Protein AF-A0A7X1LAN7-F1 (afdb_monomer_lite)

Foldseek 3Di:
DDDDADLPDAGDPVNLVVLVPDQADEAEAEPDPVRLVSCVVHPCVSCVVVLQVQLLRAEYAYEQAAPPDDLVVVLVSCVVRPDHSYYYDSAHHHNAPLVVPQPVVPHDLVVVLVVCVVPPVSNVRSVVNVVSVVVVVVRVVVSVD

Secondary structure (DSSP, 8-state):
-------SSS--HHHHHHHHH-S-EEEEE-SSHHHHHHIIIIIHHHHHHHHHH-TTTEEEEE-SB-TT--HHHHHHHHHHHSPTT-EE-SS--B--THHHHSGGGT--HHHHHHHTTTSHHHHHHHHHHHHHHHHHHHHHHTT--

Structure (mmCIF, N/CA/C/O backbone):
data_AF-A0A7X1LAN7-F1
#
_entry.id   AF-A0A7X1LAN7-F1
#
loop_
_atom_site.group_PDB
_atom_site.id
_atom_site.type_symbol
_atom_site.label_atom_id
_atom_site.label_alt_id
_atom_site.label_comp_id
_atom_site.label_asym_id
_atom_site.label_entity_id
_atom_site.label_seq_id
_atom_site.pdbx_PDB_ins_code
_atom_site.Cartn_x
_atom_site.Cartn_y
_atom_site.Cartn_z
_atom_site.occupancy
_atom_site.B_iso_or_equiv
_atom_site.auth_seq_id
_atom_site.auth_comp_id
_atom_site.auth_asym_id
_atom_site.auth_atom_id
_atom_site.pdbx_PDB_model_num
ATOM 1 N N . MET A 1 1 ? -13.961 -8.902 -2.127 1.00 88.00 1 MET A N 1
ATOM 2 C CA . MET A 1 1 ? -14.391 -7.779 -2.996 1.00 88.00 1 MET A CA 1
ATOM 3 C C . MET A 1 1 ? -13.411 -6.633 -2.795 1.00 88.00 1 MET A C 1
ATOM 5 O O . MET A 1 1 ? -12.932 -6.489 -1.680 1.00 88.00 1 MET A O 1
ATOM 9 N N . LEU A 1 2 ? -13.083 -5.863 -3.834 1.00 91.50 2 LEU A N 1
ATOM 10 C CA . LEU A 1 2 ? -12.253 -4.659 -3.705 1.00 91.50 2 LEU A CA 1
ATOM 11 C C . LEU A 1 2 ? -13.136 -3.436 -3.944 1.00 91.50 2 LEU A C 1
ATOM 13 O O . LEU A 1 2 ? -13.864 -3.402 -4.934 1.00 91.50 2 LEU A O 1
ATOM 17 N N . ILE A 1 3 ? -13.082 -2.465 -3.035 1.00 93.12 3 ILE A N 1
ATOM 18 C CA . ILE A 1 3 ? -13.795 -1.193 -3.154 1.00 93.12 3 ILE A CA 1
ATOM 19 C C . ILE A 1 3 ? -12.744 -0.089 -3.117 1.00 93.12 3 ILE A C 1
ATOM 21 O O . ILE A 1 3 ? -12.047 0.057 -2.115 1.00 93.12 3 ILE A O 1
ATOM 25 N N . ASP A 1 4 ? -12.639 0.682 -4.196 1.00 91.19 4 ASP A N 1
ATOM 26 C CA . ASP A 1 4 ? -11.848 1.908 -4.192 1.00 91.19 4 ASP A CA 1
ATOM 27 C C . ASP A 1 4 ? -12.705 3.069 -3.677 1.00 91.19 4 ASP A C 1
ATOM 29 O O . ASP A 1 4 ? -13.853 3.246 -4.090 1.00 91.19 4 ASP A O 1
ATOM 33 N N . CYS A 1 5 ? -12.162 3.830 -2.732 1.00 89.38 5 CYS A N 1
ATOM 34 C CA . CYS A 1 5 ? -12.860 4.921 -2.068 1.00 89.38 5 CYS A CA 1
ATOM 35 C C . CYS A 1 5 ? -12.063 6.217 -2.231 1.00 89.38 5 CYS A C 1
ATOM 37 O O . CYS A 1 5 ? -10.856 6.228 -1.978 1.00 89.38 5 CYS A O 1
ATOM 39 N N . PRO A 1 6 ? -12.718 7.346 -2.553 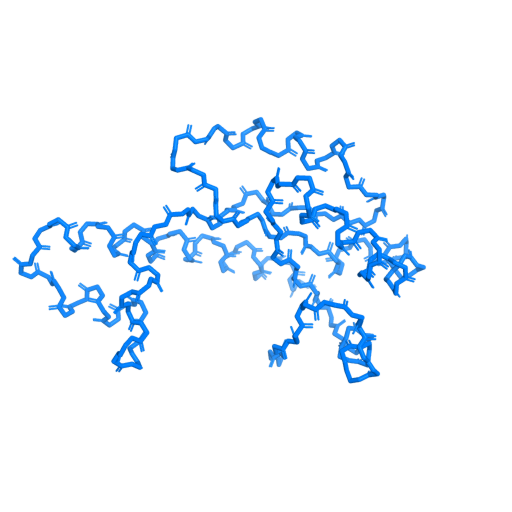1.00 83.19 6 PRO A N 1
ATOM 40 C CA . PRO A 1 6 ? -12.026 8.621 -2.664 1.00 83.19 6 PRO A CA 1
ATOM 41 C C . PRO A 1 6 ? -11.399 9.012 -1.318 1.00 83.19 6 PRO A C 1
ATOM 43 O O . PRO A 1 6 ? -12.068 9.020 -0.281 1.00 83.19 6 PRO A O 1
ATOM 46 N N . GLY A 1 7 ? -10.106 9.343 -1.347 1.00 66.44 7 GLY A N 1
ATOM 47 C CA . GLY A 1 7 ? -9.319 9.699 -0.161 1.00 66.44 7 GLY A CA 1
ATOM 48 C C . GLY A 1 7 ? -9.165 11.204 0.088 1.00 66.44 7 GLY A C 1
ATOM 49 O O . GLY A 1 7 ? -8.627 11.604 1.123 1.00 66.44 7 GLY A O 1
ATOM 50 N N . GLU A 1 8 ? -9.601 12.058 -0.840 1.00 57.12 8 GLU A N 1
ATOM 51 C CA . GLU A 1 8 ? -9.396 13.505 -0.740 1.00 57.12 8 GLU A CA 1
ATOM 52 C C . GLU A 1 8 ? -10.586 14.211 -0.075 1.00 57.12 8 GLU A C 1
ATOM 54 O O . GLU A 1 8 ? -11.662 14.352 -0.648 1.00 57.12 8 GLU A O 1
ATOM 59 N N . GLY A 1 9 ? -10.375 14.698 1.153 1.00 68.12 9 GLY A N 1
ATOM 60 C CA . GLY A 1 9 ? -11.322 15.559 1.865 1.00 68.12 9 GLY A CA 1
ATOM 61 C C . GLY A 1 9 ? -12.122 14.844 2.954 1.00 68.12 9 GLY A C 1
ATOM 62 O O . GLY A 1 9 ? -11.591 14.029 3.705 1.00 68.12 9 GLY A O 1
ATOM 63 N N . LYS A 1 10 ? -13.398 15.217 3.106 1.00 73.75 10 LYS A N 1
ATOM 64 C CA . LYS A 1 10 ? -14.293 14.643 4.120 1.00 73.75 10 LYS A CA 1
ATOM 65 C C . LYS A 1 10 ? -14.788 13.278 3.640 1.00 73.75 10 LYS A C 1
ATOM 67 O O . LYS A 1 10 ? -15.368 13.191 2.563 1.00 73.75 10 LYS A O 1
ATOM 72 N N . ILE A 1 11 ? -14.616 12.241 4.460 1.00 81.06 11 ILE A N 1
ATOM 73 C CA . ILE A 1 11 ? -15.149 10.905 4.169 1.00 81.06 11 ILE A CA 1
ATOM 74 C C . ILE A 1 11 ? -16.677 10.980 4.119 1.00 81.06 11 ILE A C 1
ATOM 76 O O . ILE A 1 11 ? -17.330 11.231 5.137 1.00 81.06 11 ILE A O 1
ATOM 80 N N . GLY A 1 12 ? -17.229 10.793 2.921 1.00 84.75 12 GLY A N 1
ATOM 81 C CA . GLY A 1 12 ? -18.668 10.732 2.688 1.00 84.75 12 GLY A CA 1
ATOM 82 C C . GLY A 1 12 ? -19.286 9.427 3.191 1.00 84.75 12 GLY A C 1
ATOM 83 O O . GLY A 1 12 ? -18.581 8.466 3.493 1.00 84.75 12 GLY A O 1
ATOM 84 N N . PHE A 1 13 ? -20.618 9.383 3.245 1.00 87.00 13 PHE A N 1
ATOM 85 C CA . PHE A 1 13 ? -21.376 8.228 3.738 1.00 87.00 13 PHE A CA 1
ATOM 86 C C . PHE A 1 13 ? -20.984 6.909 3.050 1.00 87.00 13 PHE A C 1
ATOM 88 O O . PHE A 1 13 ? -20.751 5.917 3.731 1.00 87.00 13 PHE A O 1
ATOM 95 N N . ALA A 1 14 ? -20.837 6.912 1.720 1.00 89.00 14 ALA A N 1
ATOM 96 C CA . ALA A 1 14 ? -20.473 5.715 0.962 1.00 89.00 14 ALA A CA 1
ATOM 97 C C . ALA A 1 14 ? -19.114 5.133 1.393 1.00 89.00 14 ALA A C 1
ATOM 99 O O . ALA A 1 14 ? -19.010 3.934 1.631 1.00 89.00 14 ALA A O 1
ATOM 100 N N . SER A 1 15 ? -18.095 5.980 1.573 1.00 90.44 15 SER A N 1
ATOM 101 C CA . SER A 1 15 ? -16.773 5.545 2.037 1.00 90.44 15 SER A CA 1
ATOM 102 C C . SER A 1 15 ? -16.810 5.039 3.483 1.00 90.44 15 SER A C 1
ATOM 104 O O . SER A 1 15 ? -16.137 4.065 3.801 1.00 90.44 15 SER A O 1
ATOM 106 N N . GLN A 1 16 ? -17.614 5.654 4.363 1.00 89.50 16 GLN A N 1
ATOM 107 C CA . GLN A 1 16 ? -17.798 5.156 5.736 1.00 89.50 16 GLN A CA 1
ATOM 108 C C . GLN A 1 16 ? -18.460 3.777 5.740 1.00 89.50 16 GLN A C 1
ATOM 110 O O . GLN A 1 16 ? -18.004 2.877 6.439 1.00 89.50 16 GLN A O 1
ATOM 115 N N . LEU A 1 17 ? -19.503 3.596 4.926 1.00 90.62 17 LEU A N 1
ATOM 116 C CA . LEU A 1 17 ? -20.180 2.313 4.786 1.00 90.62 17 LEU A CA 1
ATOM 117 C C . LEU A 1 17 ? -19.224 1.240 4.247 1.00 90.62 17 LEU A C 1
ATOM 119 O O . LEU A 1 17 ? -19.157 0.154 4.816 1.00 90.62 17 LEU A O 1
ATOM 123 N N . ALA A 1 18 ? -18.443 1.557 3.211 1.00 92.81 18 ALA A N 1
ATOM 124 C CA . ALA A 1 18 ? -17.438 0.649 2.663 1.00 92.81 18 ALA A CA 1
ATOM 125 C C . ALA A 1 18 ? -16.406 0.237 3.723 1.00 92.81 18 ALA A C 1
ATOM 127 O O . ALA A 1 18 ? -16.145 -0.951 3.889 1.00 92.81 18 ALA A O 1
ATOM 128 N N . ILE A 1 19 ? -15.876 1.193 4.490 1.00 91.50 19 ILE A N 1
ATOM 129 C CA . ILE A 1 19 ? -14.939 0.932 5.592 1.00 91.50 19 ILE A CA 1
ATOM 130 C C . ILE A 1 19 ? -15.558 0.011 6.654 1.00 91.50 19 ILE A C 1
ATOM 132 O O . ILE A 1 19 ? -14.907 -0.927 7.116 1.00 91.50 19 ILE A O 1
ATOM 136 N N . ASN A 1 20 ? -16.808 0.262 7.041 1.00 89.06 20 ASN A N 1
ATOM 137 C CA . ASN A 1 20 ? -17.480 -0.507 8.087 1.00 89.06 20 ASN A CA 1
ATOM 138 C C . ASN A 1 20 ? -17.743 -1.955 7.666 1.00 89.06 20 ASN A C 1
ATOM 140 O O . ASN A 1 20 ? -17.601 -2.853 8.490 1.00 89.06 20 ASN A O 1
ATOM 144 N N . LEU A 1 21 ? -18.084 -2.175 6.394 1.00 91.94 21 LEU A N 1
ATOM 145 C CA . LEU A 1 21 ? -18.378 -3.498 5.838 1.00 91.94 21 LEU A CA 1
ATOM 146 C C . LEU A 1 21 ? -17.135 -4.272 5.377 1.00 91.94 21 LEU A C 1
ATOM 148 O O . LEU A 1 21 ? -17.258 -5.429 4.990 1.00 91.94 21 LEU A O 1
ATOM 152 N N . SER A 1 22 ? -15.960 -3.641 5.360 1.00 93.50 22 SER A N 1
ATOM 153 C CA . SER A 1 22 ? -14.731 -4.283 4.893 1.00 93.50 22 SER A CA 1
ATOM 154 C C . SER A 1 22 ? -14.103 -5.158 5.976 1.00 93.50 22 SER A C 1
ATOM 156 O O . SER A 1 22 ? -14.002 -4.739 7.128 1.00 93.50 22 SER A O 1
ATOM 158 N N . ASP A 1 23 ? -13.585 -6.320 5.579 1.00 93.06 23 ASP A N 1
ATOM 159 C CA . ASP A 1 23 ? -12.757 -7.178 6.441 1.00 93.06 23 ASP A CA 1
ATOM 160 C C . ASP A 1 23 ? -11.342 -6.603 6.625 1.00 93.06 23 ASP A C 1
ATOM 162 O O . ASP A 1 23 ? -10.720 -6.757 7.672 1.00 93.06 23 ASP A O 1
ATOM 166 N N . LEU A 1 24 ? -10.846 -5.893 5.605 1.00 94.69 24 LEU A N 1
ATOM 167 C CA . LEU A 1 24 ? -9.535 -5.251 5.586 1.00 94.69 24 LEU A CA 1
ATOM 168 C C . LEU A 1 24 ? -9.627 -3.884 4.906 1.00 94.69 24 LEU A C 1
ATOM 170 O O . LEU A 1 24 ? -10.213 -3.746 3.832 1.00 94.69 24 LEU A O 1
ATOM 174 N N . VAL A 1 25 ? -8.996 -2.881 5.508 1.00 94.75 25 VAL A N 1
ATOM 175 C CA . VAL A 1 25 ? -8.934 -1.507 5.011 1.00 94.75 25 VAL A CA 1
ATOM 176 C C . VAL A 1 25 ? -7.474 -1.112 4.831 1.00 94.75 25 VAL A C 1
ATOM 178 O O . VAL A 1 25 ? -6.735 -0.914 5.797 1.00 94.75 25 VAL A O 1
ATOM 181 N N . LEU A 1 26 ? -7.067 -0.968 3.571 1.00 95.19 26 LEU A N 1
ATOM 182 C CA . LEU A 1 26 ? -5.747 -0.472 3.197 1.00 95.19 26 LEU A CA 1
ATOM 183 C C . LEU A 1 26 ? -5.807 1.041 2.990 1.00 95.19 26 LEU A C 1
ATOM 185 O O . LEU A 1 26 ? -6.622 1.536 2.215 1.00 95.19 26 LEU A O 1
ATOM 189 N N . VAL A 1 27 ? -4.920 1.778 3.652 1.00 93.81 27 VAL A N 1
ATOM 190 C CA . VAL A 1 27 ? -4.852 3.240 3.564 1.00 93.81 27 VAL A CA 1
ATOM 191 C C . VAL A 1 27 ? -3.491 3.656 3.004 1.00 93.81 27 VAL A C 1
ATOM 193 O O . VAL A 1 27 ? -2.501 3.698 3.743 1.00 93.81 27 VAL A O 1
ATOM 196 N N . PRO A 1 28 ? -3.409 3.992 1.704 1.00 93.75 28 PRO A N 1
ATOM 197 C CA . PRO A 1 28 ? -2.208 4.561 1.112 1.00 93.75 28 PRO A CA 1
ATOM 198 C C . PRO A 1 28 ? -1.820 5.862 1.820 1.00 93.75 28 PRO A C 1
ATOM 200 O O . PRO A 1 28 ? -2.604 6.810 1.871 1.00 93.75 28 PRO A O 1
ATOM 203 N N . ASN A 1 29 ? -0.605 5.936 2.367 1.00 93.44 29 ASN A N 1
ATOM 204 C CA . ASN A 1 29 ? -0.154 7.128 3.083 1.00 93.44 29 ASN A CA 1
ATOM 205 C C . ASN A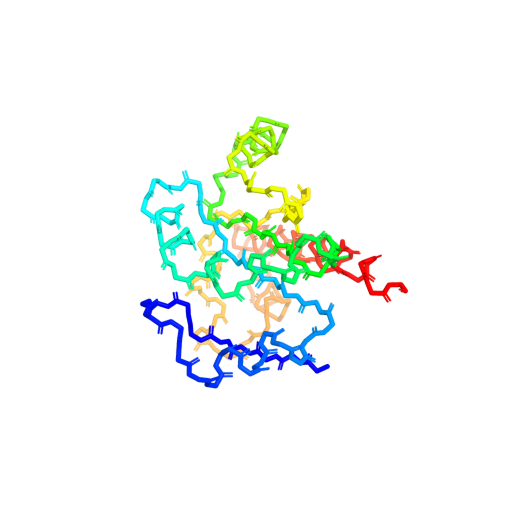 1 29 ? 1.294 7.493 2.744 1.00 93.44 29 ASN A C 1
ATOM 207 O O . ASN A 1 29 ? 2.175 6.637 2.659 1.00 93.44 29 ASN A O 1
ATOM 211 N N . ARG A 1 30 ? 1.546 8.788 2.538 1.00 92.81 30 ARG A N 1
ATOM 212 C CA . ARG A 1 30 ? 2.888 9.332 2.283 1.00 92.81 30 ARG A CA 1
ATOM 213 C C . ARG A 1 30 ? 3.512 9.762 3.606 1.00 92.81 30 ARG A C 1
ATOM 215 O O . ARG A 1 30 ? 2.815 10.249 4.489 1.00 92.81 30 ARG A O 1
ATOM 222 N N . THR A 1 31 ? 4.837 9.777 3.698 1.00 89.88 31 THR A N 1
ATOM 223 C CA . THR A 1 31 ? 5.584 10.277 4.876 1.00 89.88 31 THR A CA 1
ATOM 224 C C . THR A 1 31 ? 5.549 11.803 5.065 1.00 89.88 31 THR A C 1
ATOM 226 O O . THR A 1 31 ? 6.374 12.392 5.764 1.00 89.88 31 THR A O 1
ATOM 229 N N . SER A 1 32 ? 4.594 12.495 4.440 1.00 90.31 32 SER A N 1
ATOM 230 C CA . SER A 1 32 ? 4.497 13.954 4.493 1.00 90.31 32 SER A CA 1
ATOM 231 C C . SER A 1 32 ? 3.640 14.429 5.667 1.00 90.31 32 SER A C 1
ATOM 233 O O . SER A 1 32 ? 2.628 13.820 6.021 1.00 90.31 32 SER A O 1
ATOM 235 N N . ARG A 1 33 ? 3.972 15.605 6.221 1.00 90.06 33 ARG A N 1
ATOM 236 C CA . ARG A 1 33 ? 3.160 16.246 7.274 1.00 90.06 33 ARG A CA 1
ATOM 237 C C . ARG A 1 33 ? 1.706 16.461 6.838 1.00 90.06 33 ARG A C 1
ATOM 239 O O . ARG A 1 33 ? 0.807 16.308 7.660 1.00 90.06 33 ARG A O 1
ATOM 246 N N . LYS A 1 34 ? 1.484 16.806 5.562 1.00 91.44 34 LYS A N 1
ATOM 247 C CA . LYS A 1 34 ? 0.148 17.009 4.981 1.00 91.44 34 LYS A CA 1
ATOM 248 C C . LYS A 1 34 ? -0.657 15.709 4.984 1.00 91.44 34 LYS A C 1
ATOM 250 O O . LYS A 1 34 ? -1.776 15.709 5.480 1.00 91.44 34 LYS A O 1
ATOM 255 N N . ALA A 1 35 ? -0.076 14.615 4.490 1.00 90.25 35 ALA A N 1
ATOM 256 C CA . ALA A 1 35 ? -0.749 13.318 4.427 1.00 90.25 35 ALA A CA 1
ATOM 257 C C . ALA A 1 35 ? -1.113 12.800 5.828 1.00 90.25 35 ALA A C 1
ATOM 259 O O . ALA A 1 35 ? -2.265 12.453 6.077 1.00 90.25 35 ALA A O 1
ATOM 260 N N . ARG A 1 36 ? -0.186 12.912 6.788 1.00 91.00 36 ARG A N 1
ATOM 261 C CA . ARG A 1 36 ? -0.466 12.618 8.200 1.00 91.00 36 ARG A CA 1
ATOM 262 C C . ARG A 1 36 ? -1.615 13.461 8.758 1.00 91.00 36 ARG A C 1
ATOM 264 O O . ARG A 1 36 ? -2.518 12.925 9.388 1.00 91.00 36 ARG A O 1
ATOM 271 N N . ARG A 1 37 ? -1.612 14.777 8.523 1.00 91.81 37 ARG A N 1
ATOM 272 C CA . ARG A 1 37 ? -2.697 15.657 8.990 1.00 91.81 37 ARG A CA 1
ATOM 273 C C . ARG A 1 37 ? -4.045 15.254 8.387 1.00 91.81 37 ARG A C 1
ATOM 275 O O . ARG A 1 37 ? -5.035 15.237 9.108 1.00 91.81 37 ARG A O 1
ATOM 282 N N . ASN A 1 38 ? -4.080 14.918 7.100 1.00 90.69 38 ASN A N 1
ATOM 283 C CA . ASN A 1 38 ? -5.301 14.471 6.431 1.00 90.69 38 ASN A CA 1
ATOM 284 C C . ASN A 1 38 ? -5.826 13.162 7.027 1.00 90.69 38 ASN A C 1
ATOM 286 O O . ASN A 1 38 ? -7.014 13.073 7.325 1.00 90.69 38 ASN A O 1
ATOM 290 N N . PHE A 1 39 ? -4.940 12.194 7.276 1.00 92.06 39 PHE A N 1
ATOM 291 C CA . PHE A 1 39 ? -5.295 10.943 7.940 1.00 92.06 39 PHE A CA 1
ATOM 292 C C . PHE A 1 39 ? -5.975 11.194 9.293 1.00 92.06 39 PHE A C 1
ATOM 294 O O . PHE A 1 39 ? -7.104 10.759 9.508 1.00 92.06 39 PHE A O 1
ATOM 301 N N . TYR A 1 40 ? -5.336 11.978 10.163 1.00 92.50 40 TYR A N 1
ATOM 302 C CA . TYR A 1 40 ? -5.862 12.290 11.494 1.00 92.50 40 TYR A CA 1
ATOM 303 C C . TYR A 1 40 ? -7.141 13.130 11.480 1.00 92.50 40 TYR A C 1
ATOM 305 O O . TYR A 1 40 ? -7.956 13.025 12.391 1.00 92.50 40 TYR A O 1
ATOM 313 N N . ARG A 1 41 ? -7.323 13.978 10.465 1.00 91.56 41 ARG A N 1
ATOM 314 C CA . ARG A 1 41 ? -8.491 14.857 10.364 1.00 91.56 41 ARG A CA 1
ATOM 315 C C . ARG A 1 41 ? -9.720 14.150 9.800 1.00 91.56 41 ARG A C 1
ATOM 317 O O . ARG A 1 41 ? -10.834 14.539 10.137 1.00 91.56 41 ARG A O 1
ATOM 324 N N . HIS A 1 42 ? -9.526 13.176 8.914 1.00 89.81 42 HIS A N 1
ATOM 325 C CA . HIS A 1 42 ? -10.615 12.641 8.097 1.00 89.81 42 HIS A CA 1
ATOM 326 C C . HIS A 1 42 ? -10.824 11.139 8.262 1.00 89.81 42 HIS A C 1
ATOM 328 O O . HIS A 1 42 ? -11.968 10.722 8.390 1.00 89.81 42 HIS A O 1
ATOM 334 N N . ILE A 1 43 ? -9.750 10.346 8.289 1.00 90.56 43 ILE A N 1
ATOM 335 C CA . ILE A 1 43 ? -9.829 8.880 8.345 1.00 90.56 43 ILE A CA 1
ATOM 336 C C . ILE A 1 43 ? -9.907 8.406 9.787 1.00 90.56 43 ILE A C 1
ATOM 338 O O . ILE A 1 43 ? -10.867 7.739 10.162 1.00 90.56 43 ILE A O 1
ATOM 342 N N . TYR A 1 44 ? -8.940 8.802 10.614 1.00 92.31 44 TYR A N 1
ATOM 343 C CA . TYR A 1 44 ? -8.843 8.315 11.986 1.00 92.31 44 TYR A CA 1
ATOM 344 C C . TYR A 1 44 ? -10.125 8.513 12.816 1.00 92.31 44 TYR A C 1
ATOM 346 O O . TYR A 1 44 ? -10.529 7.559 13.472 1.00 92.31 44 TYR A O 1
ATOM 354 N N . PRO A 1 45 ? -10.833 9.662 12.765 1.00 91.44 45 PRO A N 1
ATOM 355 C CA . PRO A 1 45 ? -12.055 9.845 13.549 1.00 91.44 45 PRO A CA 1
ATOM 356 C C . PRO A 1 45 ? -13.173 8.857 13.199 1.00 91.44 45 PRO A C 1
ATOM 358 O O . PRO A 1 45 ? -14.001 8.569 14.052 1.00 91.44 45 PRO A O 1
ATOM 361 N N . VAL A 1 46 ? -13.194 8.346 11.964 1.00 90.25 46 VAL A N 1
ATOM 362 C CA . VAL A 1 46 ? -14.190 7.368 11.501 1.00 90.25 46 VAL A CA 1
ATOM 363 C C . VAL A 1 46 ? -13.844 5.964 11.991 1.00 90.25 46 VAL A C 1
ATOM 365 O O . VAL A 1 46 ? -14.737 5.199 12.330 1.00 90.25 46 VAL A O 1
ATOM 368 N N . ILE A 1 47 ? -12.554 5.628 12.038 1.00 92.44 47 ILE A N 1
ATOM 369 C CA . ILE A 1 47 ? -12.097 4.258 12.313 1.00 92.44 47 ILE A CA 1
ATOM 370 C C . ILE A 1 47 ? -11.635 4.037 13.751 1.00 92.44 47 ILE A C 1
ATOM 372 O O . ILE A 1 47 ? -11.436 2.896 14.138 1.00 92.44 47 ILE A O 1
ATOM 376 N N . LYS A 1 48 ? -11.444 5.095 14.549 1.00 92.50 48 LYS A N 1
ATOM 377 C CA . LYS A 1 48 ? -10.798 5.032 15.871 1.00 92.50 48 LYS A CA 1
ATOM 378 C C . LYS A 1 48 ? -11.393 3.962 16.787 1.00 92.50 48 LYS A C 1
ATOM 380 O O . LYS A 1 48 ? -10.642 3.199 17.385 1.00 92.50 48 LYS A O 1
ATOM 385 N N . GLU A 1 49 ? -12.716 3.929 16.929 1.00 91.44 49 GLU A N 1
ATOM 386 C CA . GLU A 1 49 ? -13.378 2.992 17.847 1.00 91.44 49 GLU A CA 1
ATOM 387 C C . GLU A 1 49 ? -13.252 1.538 17.384 1.00 91.44 49 GLU A C 1
ATOM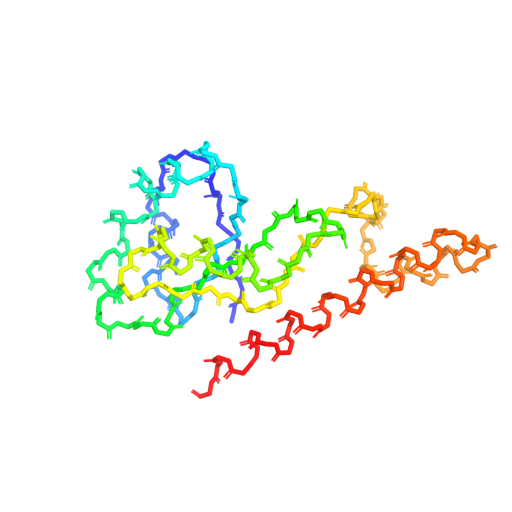 389 O O . GLU A 1 49 ? -13.063 0.645 18.209 1.00 91.44 49 GLU A O 1
ATOM 394 N N . ASP A 1 50 ? -13.338 1.303 16.073 1.00 92.56 50 ASP A N 1
ATOM 395 C CA . ASP A 1 50 ? -13.211 -0.036 15.498 1.00 92.56 50 ASP A CA 1
ATOM 396 C C . ASP A 1 50 ? -11.751 -0.500 15.491 1.00 92.56 50 ASP A C 1
ATOM 398 O O . ASP A 1 50 ? -11.466 -1.632 15.859 1.00 92.56 50 ASP A O 1
ATOM 402 N N . ALA A 1 51 ? -10.803 0.387 15.179 1.00 92.56 51 ALA A N 1
ATOM 403 C CA . ALA A 1 51 ? -9.370 0.094 15.153 1.00 92.56 51 ALA A CA 1
ATOM 404 C C . ALA A 1 51 ? -8.838 -0.380 16.515 1.00 92.56 51 ALA A C 1
ATOM 406 O O . ALA A 1 51 ? -7.985 -1.262 16.584 1.00 92.56 51 ALA A O 1
ATOM 407 N N . GLN A 1 52 ? -9.387 0.143 17.615 1.00 89.62 52 GLN A N 1
ATOM 408 C CA . GLN A 1 52 ? -9.045 -0.316 18.966 1.00 89.62 52 GLN A CA 1
ATOM 409 C C . GLN A 1 52 ? -9.475 -1.766 19.237 1.00 89.62 52 GLN A C 1
ATOM 411 O O . GLN A 1 52 ? -8.821 -2.458 20.020 1.00 89.62 52 GLN A O 1
ATOM 416 N N . LYS A 1 53 ? -10.554 -2.225 18.592 1.00 90.50 53 LYS A N 1
ATOM 417 C CA . LYS A 1 53 ? -11.122 -3.573 18.749 1.00 90.50 53 LYS A CA 1
ATOM 418 C C . LYS A 1 53 ? -10.552 -4.557 17.726 1.00 90.50 53 LYS A C 1
ATOM 420 O O . LYS A 1 53 ? -10.280 -5.702 18.062 1.00 90.50 53 LYS A O 1
ATOM 425 N N . ASN A 1 54 ? -10.331 -4.083 16.503 1.00 90.06 54 ASN A N 1
ATOM 426 C CA . ASN A 1 54 ? -9.965 -4.858 15.324 1.00 90.06 54 ASN A CA 1
ATOM 427 C C . ASN A 1 54 ? -8.615 -4.381 14.774 1.00 90.06 54 ASN A C 1
ATOM 429 O O . ASN A 1 54 ? -8.531 -3.770 13.708 1.00 90.06 54 ASN A O 1
ATOM 433 N N . ARG A 1 55 ? -7.539 -4.661 15.519 1.00 84.94 55 ARG A N 1
ATOM 434 C CA . ARG A 1 55 ? -6.193 -4.131 15.229 1.00 84.94 55 ARG A CA 1
ATOM 435 C C . ARG A 1 55 ? -5.636 -4.559 13.870 1.00 84.94 55 ARG A C 1
ATOM 437 O O . ARG A 1 55 ? -4.798 -3.866 13.311 1.00 84.94 55 ARG A O 1
ATOM 444 N N . GLU A 1 56 ? -6.074 -5.697 13.341 1.00 88.00 56 GLU A N 1
ATOM 445 C CA . GLU A 1 56 ? -5.570 -6.248 12.074 1.00 88.00 56 GLU A CA 1
ATOM 446 C C . GLU A 1 56 ? -6.311 -5.706 10.843 1.00 88.00 56 GLU A C 1
ATOM 448 O O . GLU A 1 56 ? -5.826 -5.834 9.722 1.00 88.00 56 GLU A O 1
ATOM 453 N N . LYS A 1 57 ? -7.454 -5.037 11.042 1.00 93.12 57 LYS A N 1
ATOM 454 C CA . LYS A 1 57 ? -8.307 -4.545 9.955 1.00 93.12 57 LYS A CA 1
ATOM 455 C C . LYS A 1 57 ? -7.745 -3.305 9.264 1.00 93.12 57 LYS A C 1
ATOM 457 O O . LYS A 1 57 ? -7.962 -3.126 8.069 1.00 93.12 57 LYS A O 1
ATOM 462 N N . TYR A 1 58 ? -7.054 -2.426 9.989 1.00 94.88 58 TYR A N 1
ATOM 463 C CA . TYR A 1 58 ? -6.639 -1.118 9.475 1.00 94.88 58 TYR A CA 1
ATOM 464 C C . TYR A 1 58 ? -5.136 -1.054 9.252 1.00 94.88 58 TYR A C 1
ATOM 466 O O . TYR A 1 58 ? -4.353 -1.019 10.203 1.00 94.88 58 TYR A O 1
ATOM 474 N N . ILE A 1 59 ? -4.742 -0.987 7.982 1.00 95.50 59 ILE A N 1
ATOM 475 C CA . ILE A 1 59 ? -3.343 -1.079 7.581 1.00 95.50 59 ILE A CA 1
ATOM 476 C C . ILE A 1 59 ? -2.948 0.130 6.740 1.00 95.50 59 ILE A C 1
ATOM 478 O O . ILE A 1 59 ? -3.516 0.399 5.681 1.00 95.50 59 ILE A O 1
ATOM 482 N N . ILE A 1 60 ? -1.919 0.844 7.181 1.00 95.44 60 ILE A N 1
ATOM 483 C CA . ILE A 1 60 ? -1.240 1.846 6.372 1.00 95.44 60 ILE A CA 1
ATOM 484 C C . ILE A 1 60 ? -0.353 1.157 5.341 1.00 95.44 60 ILE A C 1
ATOM 486 O O . ILE A 1 60 ? 0.466 0.299 5.668 1.00 95.44 60 ILE A O 1
ATOM 490 N N . VAL A 1 61 ? -0.470 1.608 4.096 1.00 95.75 61 VAL A N 1
ATOM 491 C CA . VAL A 1 61 ? 0.433 1.233 3.010 1.00 95.75 61 VAL A CA 1
ATOM 492 C C . VAL A 1 61 ? 1.333 2.431 2.702 1.00 95.75 61 VAL A C 1
ATOM 494 O O . VAL A 1 61 ? 0.844 3.434 2.168 1.00 95.75 61 VAL A O 1
ATOM 497 N N . PRO A 1 62 ? 2.638 2.385 3.022 1.00 95.69 62 PRO A N 1
ATOM 498 C CA . PRO A 1 62 ? 3.546 3.474 2.692 1.00 95.69 62 PRO A CA 1
ATOM 499 C C . PRO A 1 62 ? 3.650 3.672 1.179 1.00 95.69 62 PRO A C 1
ATOM 501 O O . PRO A 1 62 ? 3.941 2.738 0.431 1.00 95.69 62 PRO A O 1
ATOM 504 N N . THR A 1 63 ? 3.442 4.905 0.718 1.00 94.19 63 THR A N 1
ATOM 505 C CA . THR A 1 63 ? 3.447 5.246 -0.712 1.00 94.19 63 THR A CA 1
ATOM 506 C C . THR A 1 63 ? 4.396 6.383 -1.058 1.00 94.19 63 THR A C 1
ATOM 508 O O . THR A 1 63 ? 4.746 7.212 -0.213 1.00 94.19 63 THR A O 1
ATOM 511 N N . PHE A 1 64 ? 4.799 6.428 -2.333 1.00 92.38 64 PHE A N 1
ATOM 512 C CA . PHE A 1 64 ? 5.750 7.399 -2.883 1.00 92.38 64 PHE A CA 1
ATOM 513 C C . PHE A 1 64 ? 7.093 7.412 -2.135 1.00 92.38 64 PHE A C 1
ATOM 515 O O . PHE A 1 64 ? 7.754 8.445 -2.022 1.00 92.38 64 PHE A O 1
ATOM 522 N N . VAL A 1 65 ? 7.509 6.253 -1.622 1.00 94.62 65 VAL A N 1
ATOM 523 C CA . VAL A 1 65 ? 8.756 6.109 -0.864 1.00 94.62 65 VAL A CA 1
ATOM 524 C C . VAL A 1 65 ? 9.945 6.249 -1.810 1.00 94.62 65 VAL A C 1
ATOM 526 O O . VAL A 1 65 ? 9.969 5.667 -2.891 1.00 94.62 65 VAL A O 1
ATOM 529 N N . HIS A 1 66 ? 10.966 7.015 -1.439 1.00 92.50 66 HIS A N 1
ATOM 530 C CA . HIS A 1 66 ? 12.139 7.139 -2.299 1.00 92.50 66 HIS A CA 1
ATOM 531 C C . HIS A 1 66 ? 12.878 5.781 -2.390 1.00 92.50 66 HIS A C 1
ATOM 533 O O . HIS A 1 66 ? 13.094 5.150 -1.357 1.00 92.50 66 HIS A O 1
ATOM 539 N N . PRO A 1 67 ? 13.337 5.317 -3.572 1.00 89.56 67 PRO A N 1
ATOM 540 C CA . PRO A 1 67 ? 13.992 4.005 -3.719 1.00 89.56 67 PRO A CA 1
ATOM 541 C C . PRO A 1 67 ? 15.247 3.780 -2.859 1.00 89.56 67 PRO A C 1
ATOM 543 O O . PRO A 1 67 ? 15.689 2.649 -2.699 1.00 89.56 67 PRO A O 1
ATOM 546 N N . ARG A 1 68 ? 15.847 4.857 -2.335 1.00 90.81 68 ARG A N 1
ATOM 547 C CA . ARG A 1 68 ? 17.007 4.809 -1.421 1.00 90.81 68 ARG A CA 1
ATOM 548 C C . ARG A 1 68 ? 16.635 4.889 0.064 1.00 90.81 68 ARG A C 1
ATOM 550 O O . ARG A 1 68 ? 17.528 4.926 0.903 1.00 90.81 68 ARG A O 1
ATOM 557 N N . THR A 1 69 ? 15.351 4.982 0.399 1.00 93.06 69 THR A N 1
ATOM 558 C CA . THR A 1 69 ? 14.901 5.038 1.791 1.00 93.06 69 THR A CA 1
ATOM 559 C C . THR A 1 69 ? 15.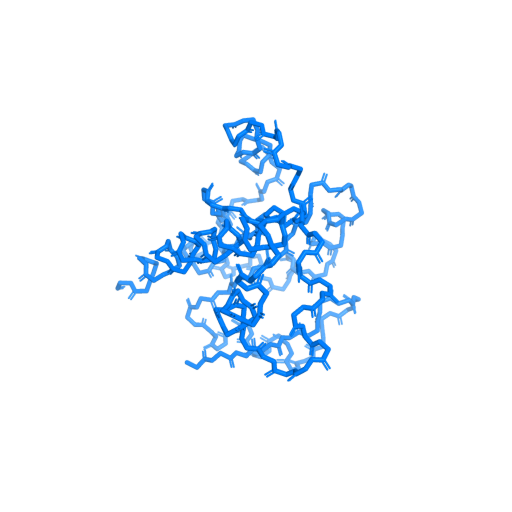198 3.715 2.488 1.00 93.06 69 THR A C 1
ATOM 561 O O . THR A 1 69 ? 14.876 2.644 1.975 1.00 93.06 69 THR A O 1
ATOM 564 N N . GLN A 1 70 ? 15.783 3.793 3.682 1.00 93.81 70 GLN A N 1
ATOM 565 C CA . GLN A 1 70 ? 15.970 2.631 4.544 1.00 93.81 70 GLN A CA 1
ATOM 566 C C . GLN A 1 70 ? 14.622 2.231 5.152 1.00 93.81 70 GLN A C 1
ATOM 568 O O . GLN A 1 70 ? 14.027 2.997 5.911 1.00 93.81 70 GLN A O 1
ATOM 573 N N . LEU A 1 71 ? 14.146 1.026 4.825 1.00 92.88 71 LEU A N 1
ATOM 574 C CA . LEU A 1 71 ? 12.830 0.545 5.260 1.00 92.88 71 LEU A CA 1
ATOM 575 C C . LEU A 1 71 ? 12.699 0.473 6.784 1.00 92.88 71 LEU A C 1
ATOM 577 O O . LEU A 1 71 ? 11.646 0.798 7.313 1.00 92.88 71 LEU A O 1
ATOM 581 N N . LYS A 1 72 ? 13.783 0.150 7.501 1.00 93.25 72 LYS A N 1
ATOM 582 C CA . LYS A 1 72 ? 13.785 0.130 8.971 1.00 93.25 72 LYS A CA 1
ATOM 583 C C . LYS A 1 72 ? 13.434 1.496 9.569 1.00 93.25 72 LYS A C 1
ATOM 585 O O . LYS A 1 72 ? 12.587 1.579 10.448 1.00 93.25 72 LYS A O 1
ATOM 590 N N . THR A 1 73 ? 14.057 2.564 9.071 1.00 92.69 73 THR A N 1
ATOM 591 C CA . THR A 1 73 ? 13.780 3.937 9.520 1.00 92.69 73 THR A CA 1
ATOM 592 C C . THR A 1 73 ? 12.361 4.365 9.167 1.00 92.69 73 THR A C 1
ATOM 594 O O . THR A 1 73 ? 11.710 5.056 9.942 1.00 92.69 73 THR A O 1
ATOM 597 N N . LEU A 1 74 ? 11.871 3.954 7.996 1.00 93.50 74 LEU A N 1
ATOM 598 C CA . LEU A 1 74 ? 10.506 4.239 7.571 1.00 93.50 74 LEU A CA 1
ATOM 599 C C . LEU A 1 74 ? 9.471 3.539 8.456 1.00 93.50 74 LEU A C 1
ATOM 601 O O . LEU A 1 74 ? 8.489 4.165 8.841 1.00 93.50 74 LEU A O 1
ATOM 605 N N . LYS A 1 75 ? 9.704 2.263 8.774 1.00 91.94 75 LYS A N 1
ATOM 606 C CA . LYS A 1 75 ? 8.846 1.488 9.666 1.00 91.94 75 LYS A CA 1
ATOM 607 C C . LYS A 1 75 ? 8.784 2.140 11.041 1.00 91.94 75 LYS A C 1
ATOM 609 O O . LYS A 1 75 ? 7.702 2.487 11.487 1.00 91.94 75 LYS A O 1
ATOM 614 N N . GLN A 1 76 ? 9.947 2.445 11.618 1.00 93.19 76 GLN A N 1
ATOM 615 C CA . GLN A 1 76 ? 10.033 3.151 12.894 1.00 93.19 76 GLN A CA 1
ATOM 616 C C . GLN A 1 76 ? 9.275 4.486 12.864 1.00 93.19 76 GLN A C 1
ATOM 618 O O . GLN A 1 76 ? 8.525 4.788 13.781 1.00 93.19 76 GLN A O 1
ATOM 623 N N . TYR A 1 77 ? 9.395 5.257 11.778 1.00 93.81 77 TYR A N 1
ATOM 624 C CA . TYR A 1 77 ? 8.619 6.485 11.620 1.00 93.81 77 TYR A CA 1
ATOM 625 C C . TYR A 1 77 ? 7.107 6.249 11.696 1.00 93.81 77 TYR A C 1
ATOM 627 O O . TYR A 1 77 ? 6.422 7.066 12.303 1.00 93.81 77 TYR A O 1
ATOM 635 N N . PHE A 1 78 ? 6.575 5.197 11.066 1.00 94.75 78 PHE A N 1
ATOM 636 C CA . PHE A 1 78 ? 5.146 4.890 11.140 1.00 94.75 78 PHE A CA 1
ATOM 637 C C . PHE A 1 78 ? 4.747 4.357 12.519 1.00 94.75 78 PHE A C 1
ATOM 639 O O . PHE A 1 78 ? 3.752 4.833 13.059 1.00 94.75 78 PHE A O 1
ATOM 646 N N . ASP A 1 79 ? 5.549 3.475 13.112 1.00 91.81 79 ASP A N 1
ATOM 647 C CA . ASP A 1 79 ? 5.330 2.957 14.468 1.00 91.81 79 ASP A CA 1
ATOM 648 C C . ASP A 1 79 ? 5.249 4.098 15.504 1.00 91.81 79 ASP A C 1
ATOM 650 O O . ASP A 1 79 ? 4.395 4.076 16.386 1.00 91.81 79 ASP A O 1
ATOM 654 N N . ASP A 1 80 ? 6.069 5.145 15.352 1.00 93.62 80 ASP A N 1
ATOM 655 C CA . ASP A 1 80 ? 6.108 6.293 16.268 1.00 93.62 80 ASP A CA 1
ATOM 656 C C . ASP A 1 80 ? 4.900 7.240 16.131 1.00 93.62 80 ASP A C 1
ATOM 658 O O . ASP A 1 80 ? 4.583 7.995 17.054 1.00 93.62 80 ASP A O 1
ATOM 662 N N . ILE A 1 81 ? 4.262 7.295 14.956 1.00 93.50 81 ILE A N 1
ATOM 663 C CA . ILE A 1 81 ? 3.251 8.324 14.647 1.00 93.50 81 ILE A CA 1
ATOM 664 C C . ILE A 1 81 ? 1.847 7.774 14.494 1.00 93.50 81 ILE A C 1
ATOM 666 O O . ILE A 1 81 ? 0.925 8.587 14.385 1.00 93.50 81 ILE A O 1
ATOM 670 N N . LEU A 1 82 ? 1.681 6.464 14.322 1.00 93.94 82 LEU A N 1
ATOM 671 C CA . LEU A 1 82 ? 0.373 5.862 14.129 1.00 93.94 82 LEU A CA 1
ATOM 672 C C . LEU A 1 82 ? -0.292 5.638 15.486 1.00 93.94 82 LEU A C 1
ATOM 674 O O . LEU A 1 82 ? 0.378 5.338 16.472 1.00 93.94 82 LEU A O 1
ATOM 678 N N . PRO A 1 83 ? -1.613 5.837 15.568 1.00 93.00 83 PRO A N 1
ATOM 679 C CA . PRO A 1 83 ? -2.330 5.563 16.794 1.00 93.00 83 PRO A CA 1
ATOM 680 C C . PRO A 1 83 ? -2.441 4.049 17.008 1.00 93.00 83 PRO A C 1
ATOM 682 O O . PRO A 1 83 ? -2.347 3.258 16.070 1.00 93.00 83 PRO A O 1
ATOM 685 N N . GLU A 1 84 ? -2.696 3.655 18.252 1.00 90.50 84 GLU A N 1
ATOM 686 C CA . GLU A 1 84 ? -2.906 2.254 18.604 1.00 90.50 84 GLU A CA 1
ATOM 687 C C . GLU A 1 84 ? -4.042 1.620 17.781 1.00 90.50 84 GLU A C 1
ATOM 689 O O . GLU A 1 84 ? -5.075 2.245 17.529 1.00 90.50 84 GLU A O 1
ATOM 694 N N . GLY A 1 85 ? -3.848 0.361 17.381 1.00 90.44 85 GLY A N 1
ATOM 695 C CA . GLY A 1 85 ? -4.817 -0.393 16.584 1.00 90.44 85 GLY A CA 1
ATOM 696 C C . GLY A 1 85 ? -4.732 -0.151 15.078 1.00 90.44 85 GLY A C 1
ATOM 697 O O . GLY A 1 85 ? -5.571 -0.649 14.335 1.00 90.44 85 GLY A O 1
ATOM 698 N N . ILE A 1 86 ? -3.722 0.595 14.624 1.00 94.69 86 ILE A N 1
ATOM 699 C CA . ILE A 1 86 ? -3.440 0.807 13.205 1.00 94.69 86 ILE A CA 1
ATOM 700 C C . ILE A 1 86 ? -2.026 0.332 12.914 1.00 94.69 86 ILE A C 1
ATOM 702 O O . ILE A 1 86 ? -1.064 0.863 13.464 1.00 94.69 86 ILE A O 1
ATOM 706 N N . ASN A 1 87 ? -1.906 -0.651 12.026 1.00 93.44 87 ASN A N 1
ATOM 707 C CA . ASN A 1 87 ? -0.614 -1.213 11.650 1.00 93.44 87 ASN A CA 1
ATOM 708 C C . ASN A 1 87 ? -0.101 -0.590 10.349 1.00 93.44 87 ASN A C 1
ATOM 710 O O . ASN A 1 87 ? -0.835 0.068 9.612 1.00 93.44 87 ASN A O 1
ATOM 714 N N . CYS A 1 88 ? 1.170 -0.825 10.045 1.00 94.94 88 CYS A N 1
ATOM 715 C CA . CYS A 1 88 ? 1.804 -0.444 8.789 1.00 94.94 88 CYS A CA 1
ATOM 716 C C . CYS A 1 88 ? 2.368 -1.693 8.107 1.00 94.94 88 CYS A C 1
ATOM 718 O O . CYS A 1 88 ? 2.934 -2.546 8.788 1.00 94.94 88 CYS A O 1
ATOM 720 N N . LEU A 1 89 ? 2.242 -1.786 6.779 1.00 94.94 89 LEU A N 1
ATOM 721 C CA . LEU A 1 89 ? 2.960 -2.808 6.013 1.00 94.94 89 LEU A CA 1
ATOM 722 C C . LEU A 1 89 ? 4.477 -2.596 6.101 1.00 94.94 89 LEU A C 1
ATOM 724 O O . LEU A 1 89 ? 4.962 -1.461 6.139 1.00 94.94 89 LEU A O 1
ATOM 728 N N . ASP A 1 90 ? 5.212 -3.704 6.060 1.00 93.31 90 ASP A N 1
ATOM 729 C CA . ASP A 1 90 ? 6.668 -3.740 5.927 1.00 93.31 90 ASP A CA 1
ATOM 730 C C . ASP A 1 90 ? 7.113 -3.414 4.496 1.00 93.31 90 ASP A C 1
ATOM 732 O O . ASP A 1 90 ? 8.171 -2.811 4.274 1.00 93.31 90 ASP A O 1
ATOM 736 N N . SER A 1 91 ? 6.307 -3.810 3.510 1.00 94.81 91 SER A N 1
ATOM 737 C CA . SER A 1 91 ? 6.496 -3.468 2.103 1.00 94.81 91 SER A CA 1
ATOM 738 C C . SER A 1 91 ? 5.915 -2.098 1.745 1.00 94.81 91 SER A C 1
ATOM 740 O O . SER A 1 91 ? 5.027 -1.557 2.405 1.00 94.81 91 SER A O 1
ATOM 742 N N . VAL A 1 92 ? 6.452 -1.498 0.677 1.00 95.25 92 VAL A N 1
ATOM 743 C CA . VAL A 1 92 ? 6.171 -0.102 0.321 1.00 95.25 92 VAL A CA 1
ATOM 744 C C . VAL A 1 92 ? 5.999 0.088 -1.175 1.00 95.25 92 VAL A C 1
ATOM 746 O O . VAL A 1 92 ? 6.690 -0.535 -1.982 1.00 95.25 92 VAL A O 1
ATOM 749 N N . PHE A 1 93 ? 5.162 1.053 -1.551 1.00 93.56 93 PHE A N 1
ATOM 750 C CA . PHE A 1 93 ? 5.158 1.585 -2.907 1.00 93.56 93 PHE A CA 1
ATOM 751 C C . PHE A 1 93 ? 6.248 2.641 -3.053 1.00 93.56 93 PHE A C 1
ATOM 753 O O . PHE A 1 93 ? 6.119 3.784 -2.596 1.00 93.56 93 PHE A O 1
ATOM 760 N N . TYR A 1 94 ? 7.327 2.266 -3.732 1.00 94.19 94 TYR A N 1
ATOM 761 C CA . TYR A 1 94 ? 8.363 3.215 -4.110 1.00 94.19 94 TYR A CA 1
ATOM 762 C C . TYR A 1 94 ? 7.862 4.218 -5.151 1.00 94.19 94 TYR A C 1
ATOM 764 O O . TYR A 1 94 ? 7.061 3.885 -6.013 1.00 94.19 94 TYR A O 1
ATOM 772 N N . SER A 1 95 ? 8.383 5.440 -5.128 1.00 91.94 95 SER A N 1
ATOM 773 C CA . SER A 1 95 ? 8.189 6.393 -6.215 1.00 91.94 95 SER A CA 1
ATOM 774 C C . SER A 1 95 ? 8.923 5.895 -7.461 1.00 91.94 95 SER A C 1
ATOM 776 O O . SER A 1 95 ? 10.146 5.710 -7.448 1.00 91.94 95 SER A O 1
ATOM 778 N N . ARG A 1 96 ? 8.169 5.624 -8.530 1.00 89.62 96 ARG A N 1
ATOM 779 C CA . ARG A 1 96 ? 8.687 5.130 -9.807 1.00 89.62 96 ARG A CA 1
ATOM 780 C C . ARG A 1 96 ? 7.910 5.773 -10.946 1.00 89.62 96 ARG A C 1
ATOM 782 O O . ARG A 1 96 ? 6.688 5.717 -10.951 1.00 89.62 96 ARG A O 1
ATOM 789 N N . SER A 1 97 ? 8.626 6.272 -11.951 1.00 87.56 97 SER A N 1
ATOM 790 C CA . SER A 1 97 ? 8.017 6.861 -13.150 1.00 87.56 97 SER A CA 1
ATOM 791 C C . SER A 1 97 ? 7.150 5.870 -13.922 1.00 87.56 97 SER A C 1
ATOM 793 O O . SER A 1 97 ? 6.219 6.278 -14.596 1.00 87.56 97 SER A O 1
ATOM 795 N N . VAL A 1 98 ? 7.408 4.559 -13.823 1.00 89.81 98 VAL A N 1
ATOM 796 C CA . VAL A 1 98 ? 6.584 3.567 -14.532 1.00 89.81 98 VAL A CA 1
ATOM 797 C C . VAL A 1 98 ? 5.103 3.667 -14.167 1.00 89.81 98 VAL A C 1
ATOM 799 O O . VAL A 1 98 ? 4.282 3.431 -15.045 1.00 89.81 98 VAL A O 1
ATOM 802 N N . TYR A 1 99 ? 4.765 4.075 -12.936 1.00 88.12 99 TYR A N 1
ATOM 803 C CA . TYR A 1 99 ? 3.375 4.196 -12.494 1.00 88.12 99 TYR A CA 1
ATOM 804 C C . TYR A 1 99 ? 2.576 5.274 -13.231 1.00 88.12 99 TYR A C 1
ATOM 806 O O . TYR A 1 99 ? 1.366 5.160 -13.294 1.00 88.12 99 TYR A O 1
ATOM 814 N N . GLU A 1 100 ? 3.250 6.251 -13.835 1.00 82.56 100 GLU A N 1
ATOM 815 C CA . GLU A 1 100 ? 2.625 7.312 -14.637 1.00 82.56 100 GLU A CA 1
ATOM 816 C C . GLU A 1 100 ? 2.449 6.905 -16.109 1.00 82.56 100 GLU A C 1
ATOM 818 O O . GLU A 1 100 ? 1.756 7.576 -16.854 1.00 82.56 100 GLU A O 1
ATOM 823 N N . ASN A 1 101 ? 3.107 5.827 -16.556 1.00 80.56 101 ASN A N 1
ATOM 824 C CA . ASN A 1 101 ? 3.205 5.488 -17.982 1.00 80.56 101 ASN A CA 1
ATOM 825 C C . ASN A 1 101 ? 2.444 4.211 -18.365 1.00 80.56 101 ASN A C 1
ATOM 827 O O . ASN A 1 101 ? 2.123 4.014 -19.532 1.00 80.56 101 ASN A O 1
ATOM 831 N N . PHE 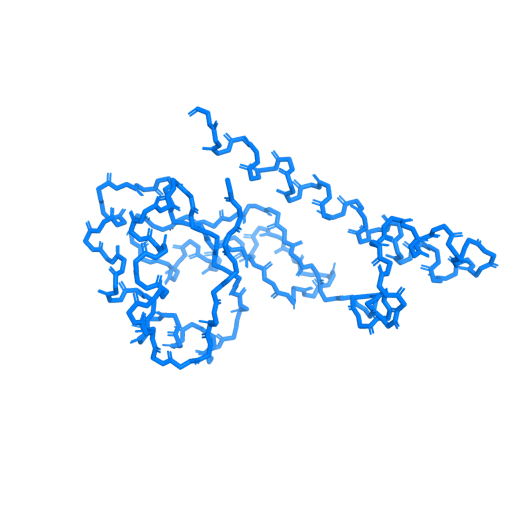A 1 102 ? 2.203 3.292 -17.421 1.00 84.81 102 PHE A N 1
ATOM 832 C CA . PHE A 1 102 ? 1.561 2.015 -17.762 1.00 84.81 102 PHE A CA 1
ATOM 833 C C . PHE A 1 102 ? 0.041 2.147 -17.954 1.00 84.81 102 PHE A C 1
ATOM 835 O O . PHE A 1 102 ? -0.550 1.359 -18.693 1.00 84.81 102 PHE A O 1
ATOM 842 N N . GLU A 1 103 ? -0.572 3.141 -17.307 1.00 77.75 103 GLU A N 1
ATOM 843 C CA . GLU A 1 103 ? -2.019 3.370 -17.319 1.00 77.75 103 GLU A CA 1
ATOM 844 C C . GLU A 1 103 ? -2.535 3.949 -18.641 1.00 77.75 103 GLU A C 1
ATOM 846 O O . GLU A 1 103 ? -3.678 3.679 -19.005 1.00 77.75 103 GLU A O 1
ATOM 851 N N . GLU A 1 104 ? -1.689 4.659 -19.402 1.00 75.88 104 GLU A N 1
ATOM 852 C CA . GLU A 1 104 ? -2.070 5.341 -20.654 1.00 75.88 104 GLU A CA 1
ATOM 853 C C . GLU A 1 104 ? -2.696 4.400 -21.697 1.00 75.88 104 GLU A C 1
ATOM 855 O O . GLU A 1 104 ? -3.460 4.834 -22.556 1.00 75.88 104 GLU A O 1
ATOM 860 N N . PHE A 1 105 ? -2.410 3.100 -21.605 1.00 76.56 105 PHE A N 1
ATOM 861 C CA . PHE A 1 105 ? -2.879 2.086 -22.550 1.00 76.56 105 PHE A CA 1
ATOM 862 C C . PHE A 1 105 ? -3.842 1.066 -21.929 1.00 76.56 105 PHE A C 1
ATOM 864 O O . PHE A 1 105 ? -4.115 0.039 -22.546 1.00 76.56 105 PHE A O 1
ATOM 871 N N . GLY A 1 106 ? -4.322 1.303 -20.701 1.00 83.62 106 GLY A N 1
ATOM 872 C CA . GLY A 1 106 ? -5.170 0.347 -19.978 1.00 83.62 106 GLY A CA 1
ATOM 873 C C . GLY A 1 106 ? -4.486 -0.999 -19.709 1.00 83.62 106 GLY A C 1
ATOM 874 O O . GLY A 1 106 ? -5.161 -2.006 -19.507 1.00 83.62 106 GLY A O 1
ATOM 875 N N . LEU A 1 107 ? -3.151 -1.034 -19.743 1.00 88.50 107 LEU A N 1
ATOM 876 C CA . LEU A 1 107 ? -2.373 -2.241 -19.501 1.00 88.50 107 LEU A CA 1
ATOM 877 C C . LEU A 1 107 ? -2.241 -2.486 -18.002 1.00 88.50 107 LEU A C 1
ATOM 879 O O . LEU A 1 107 ? -2.154 -1.563 -17.196 1.00 88.50 107 LEU A O 1
ATOM 883 N N . THR A 1 108 ? -2.111 -3.746 -17.615 1.00 91.25 108 THR A N 1
ATOM 884 C CA . THR A 1 108 ? -1.532 -4.078 -16.315 1.00 91.25 108 THR A CA 1
ATOM 885 C C . THR A 1 108 ? -0.035 -3.765 -16.322 1.00 91.25 108 THR A C 1
ATOM 887 O O . THR A 1 108 ? 0.642 -3.820 -17.353 1.00 91.25 108 THR A O 1
ATOM 890 N N . LEU A 1 109 ? 0.545 -3.523 -15.144 1.00 91.81 109 LEU A N 1
ATOM 891 C CA . LEU A 1 109 ? 1.987 -3.290 -15.014 1.00 91.81 109 LEU A CA 1
ATOM 892 C C . LEU A 1 109 ? 2.834 -4.445 -15.587 1.00 91.81 109 LEU A C 1
ATOM 894 O O . LEU A 1 109 ? 3.936 -4.230 -16.099 1.00 91.81 109 LEU A O 1
ATOM 898 N N . ARG A 1 110 ? 2.314 -5.678 -15.525 1.00 93.06 110 ARG A N 1
ATOM 899 C CA . ARG A 1 110 ? 2.962 -6.867 -16.089 1.00 93.06 110 ARG A CA 1
ATOM 900 C C . ARG A 1 110 ? 2.961 -6.840 -17.616 1.00 93.06 110 ARG A C 1
ATOM 902 O O . ARG A 1 110 ? 3.994 -7.129 -18.215 1.00 93.06 110 ARG A O 1
ATOM 909 N N . GLU A 1 111 ? 1.840 -6.484 -18.233 1.00 93.88 111 GLU A N 1
ATOM 910 C CA . GLU A 1 111 ? 1.734 -6.340 -19.690 1.00 93.88 111 GLU A CA 1
ATOM 911 C C . GLU A 1 111 ? 2.594 -5.183 -20.193 1.00 93.88 111 GLU A C 1
ATOM 913 O O . GLU A 1 111 ? 3.345 -5.351 -21.154 1.00 93.88 111 GLU A O 1
ATOM 918 N N . TYR A 1 112 ? 2.588 -4.052 -19.485 1.00 93.81 112 TYR A N 1
ATOM 919 C CA . TYR A 1 112 ? 3.471 -2.930 -19.789 1.00 93.81 112 TYR A CA 1
ATOM 920 C C . TYR A 1 112 ? 4.950 -3.325 -19.715 1.00 93.81 112 TYR A C 1
ATOM 922 O O . TYR A 1 112 ? 5.733 -3.001 -20.603 1.00 93.81 112 TYR A O 1
ATOM 930 N N . ALA A 1 113 ? 5.357 -4.095 -18.699 1.00 94.25 113 ALA A N 1
ATOM 931 C CA . ALA A 1 113 ? 6.728 -4.594 -18.632 1.00 94.25 113 ALA A CA 1
ATOM 932 C C . ALA A 1 113 ? 7.100 -5.424 -19.876 1.00 94.25 113 ALA A C 1
ATOM 934 O O . ALA A 1 113 ? 8.230 -5.341 -20.348 1.00 94.25 113 ALA A O 1
ATOM 935 N N . LEU A 1 114 ? 6.173 -6.205 -20.435 1.00 94.69 114 LEU A N 1
ATOM 936 C CA . LEU A 1 114 ? 6.421 -6.978 -21.655 1.00 94.69 114 LEU A CA 1
ATOM 937 C C . LEU A 1 114 ? 6.457 -6.103 -22.916 1.00 94.69 114 LEU A C 1
ATOM 939 O O . LEU A 1 114 ? 7.257 -6.391 -23.810 1.00 94.69 114 LEU A O 1
ATOM 943 N N . SER A 1 115 ? 5.652 -5.038 -22.987 1.00 93.44 115 SER A N 1
ATOM 944 C CA . SER A 1 115 ? 5.618 -4.136 -24.147 1.00 93.44 115 SER A CA 1
ATOM 945 C C . SER A 1 115 ? 6.926 -3.352 -24.311 1.00 93.44 115 SER A C 1
ATOM 947 O O . SER A 1 115 ? 7.410 -3.179 -25.428 1.00 93.44 115 SER A O 1
ATOM 949 N N . VAL A 1 116 ? 7.578 -2.979 -23.204 1.00 93.12 116 VAL A N 1
ATOM 950 C CA . VAL A 1 116 ? 8.851 -2.232 -23.214 1.00 93.12 116 VAL A CA 1
ATOM 951 C C . VAL A 1 116 ? 10.101 -3.119 -23.159 1.00 93.12 116 VAL A C 1
ATOM 953 O O . VAL A 1 116 ? 11.200 -2.616 -22.923 1.00 93.12 116 VAL A O 1
ATOM 956 N N . LYS A 1 117 ? 9.985 -4.436 -23.394 1.00 94.69 117 LYS A N 1
ATOM 957 C CA . LYS A 1 117 ? 11.105 -5.400 -23.275 1.00 94.69 117 LYS A CA 1
ATOM 958 C C . LYS A 1 117 ? 12.343 -5.048 -24.111 1.00 94.69 117 LYS A C 1
ATOM 960 O O . LYS A 1 117 ? 13.462 -5.361 -23.711 1.00 94.69 117 LYS A O 1
ATOM 965 N N . ASN A 1 118 ? 12.148 -4.373 -25.245 1.00 95.69 118 ASN A N 1
ATOM 966 C CA . ASN A 1 118 ? 13.231 -3.955 -26.140 1.00 95.69 118 ASN A CA 1
ATOM 967 C C . ASN A 1 118 ? 13.968 -2.700 -25.627 1.00 95.69 118 ASN A C 1
ATOM 969 O O . ASN A 1 118 ? 15.094 -2.434 -26.039 1.00 95.69 118 ASN A O 1
ATOM 973 N N . ASN A 1 119 ? 13.377 -1.948 -24.692 1.00 94.25 119 ASN A N 1
ATOM 974 C CA . ASN A 1 119 ? 14.021 -0.830 -24.011 1.00 94.25 119 ASN A CA 1
ATOM 975 C C . ASN A 1 119 ? 14.549 -1.288 -22.645 1.00 94.25 119 ASN A C 1
ATOM 977 O O . ASN A 1 119 ? 13.829 -1.294 -21.647 1.00 94.25 119 ASN A O 1
ATOM 981 N N . LYS A 1 120 ? 15.843 -1.625 -22.576 1.00 94.19 120 LYS A N 1
ATOM 982 C CA . LYS A 1 120 ? 16.486 -2.169 -21.363 1.00 94.19 120 LYS A CA 1
ATOM 983 C C . LYS A 1 120 ? 16.231 -1.329 -20.105 1.00 94.19 120 LYS A C 1
ATOM 985 O O . LYS A 1 120 ? 15.997 -1.888 -19.034 1.00 94.19 120 LYS A O 1
ATOM 990 N N . ARG A 1 121 ? 16.273 0.005 -20.211 1.00 92.38 121 ARG A N 1
ATOM 991 C CA . ARG A 1 121 ? 16.085 0.907 -19.062 1.00 92.38 121 ARG A CA 1
ATOM 992 C C . ARG A 1 121 ? 14.650 0.842 -18.542 1.00 92.38 121 ARG A C 1
ATOM 994 O O . ARG A 1 121 ? 14.457 0.655 -17.342 1.00 92.38 121 ARG A O 1
ATOM 1001 N N . GLN A 1 122 ? 13.669 0.981 -19.431 1.00 91.31 122 GLN A N 1
ATOM 1002 C CA . GLN A 1 122 ? 12.251 0.919 -19.067 1.00 91.31 122 GLN A CA 1
ATOM 1003 C C . GLN A 1 122 ? 11.865 -0.478 -18.575 1.00 91.31 122 GLN A C 1
ATOM 1005 O O . GLN A 1 122 ? 11.213 -0.600 -17.541 1.00 91.31 122 GLN A O 1
ATOM 1010 N N . PHE A 1 123 ? 12.358 -1.528 -19.236 1.00 94.69 123 PHE A N 1
ATOM 1011 C CA . PHE A 1 123 ? 12.113 -2.913 -18.849 1.00 94.69 123 PHE A CA 1
ATOM 1012 C C . PHE A 1 123 ? 12.559 -3.209 -17.416 1.00 94.69 123 PHE A C 1
ATOM 1014 O O . PHE A 1 123 ? 11.787 -3.746 -16.623 1.00 94.69 123 PHE A O 1
ATOM 1021 N N . VAL A 1 124 ? 13.780 -2.812 -17.041 1.00 94.06 124 VAL A N 1
ATOM 1022 C CA . VAL A 1 124 ? 14.290 -3.015 -15.674 1.00 94.06 124 VAL A CA 1
ATOM 1023 C C . VAL A 1 124 ? 13.454 -2.251 -14.644 1.00 94.06 124 VAL A C 1
ATOM 1025 O O . VAL A 1 124 ? 13.185 -2.779 -13.565 1.00 94.06 124 VAL A O 1
ATOM 1028 N N . GLN A 1 125 ? 13.027 -1.023 -14.952 1.00 92.19 125 GLN A N 1
ATOM 1029 C CA . GLN A 1 125 ? 12.170 -0.249 -14.050 1.00 92.19 125 GLN A CA 1
ATOM 1030 C C . GLN A 1 125 ? 10.791 -0.895 -13.872 1.00 92.19 125 GLN A C 1
ATOM 1032 O O . GLN A 1 125 ? 10.351 -1.054 -12.733 1.00 92.19 125 GLN A O 1
ATOM 1037 N N . ALA A 1 126 ? 10.157 -1.319 -14.968 1.00 94.25 126 ALA A N 1
ATOM 1038 C CA . ALA A 1 126 ? 8.859 -1.982 -14.949 1.00 94.25 126 ALA A CA 1
ATOM 1039 C C . ALA A 1 126 ? 8.923 -3.324 -14.208 1.00 94.25 126 ALA A C 1
ATOM 1041 O O . ALA A 1 126 ? 8.122 -3.576 -13.316 1.00 94.25 126 ALA A O 1
ATOM 1042 N N . ARG A 1 127 ? 9.942 -4.151 -14.474 1.00 95.44 127 ARG A N 1
ATOM 1043 C CA . ARG A 1 127 ? 10.161 -5.428 -13.771 1.00 95.44 127 ARG A CA 1
ATOM 1044 C C . ARG A 1 127 ? 10.340 -5.257 -12.264 1.00 95.44 127 ARG A C 1
ATOM 1046 O O . ARG A 1 127 ? 9.810 -6.057 -11.501 1.00 95.44 127 ARG A O 1
ATOM 1053 N N . ARG A 1 128 ? 11.072 -4.226 -11.827 1.00 94.12 128 ARG A N 1
ATOM 1054 C CA . ARG A 1 128 ? 11.213 -3.920 -10.395 1.00 94.12 128 ARG A CA 1
ATOM 1055 C C . ARG A 1 128 ? 9.877 -3.518 -9.777 1.00 94.12 128 ARG A C 1
ATOM 1057 O O . ARG A 1 128 ? 9.548 -4.020 -8.717 1.00 94.12 128 ARG A O 1
ATOM 1064 N N . ALA A 1 129 ? 9.100 -2.678 -10.455 1.00 93.88 129 ALA A N 1
ATOM 1065 C CA . ALA A 1 129 ? 7.778 -2.288 -9.976 1.00 93.88 129 ALA A CA 1
ATOM 1066 C C . ALA A 1 129 ? 6.814 -3.486 -9.875 1.00 93.88 129 ALA A C 1
ATOM 1068 O O . ALA A 1 129 ? 6.104 -3.605 -8.882 1.00 93.88 129 ALA A O 1
ATOM 1069 N N . VAL A 1 130 ? 6.849 -4.417 -10.840 1.00 95.25 130 VAL A N 1
ATOM 1070 C CA . VAL A 1 130 ? 6.106 -5.691 -10.753 1.00 95.25 130 VAL A CA 1
ATOM 1071 C C . VAL A 1 130 ? 6.521 -6.471 -9.504 1.00 95.25 130 VAL A C 1
ATOM 1073 O O . VAL A 1 130 ? 5.665 -6.910 -8.746 1.00 95.25 130 VAL A O 1
ATOM 1076 N N . SER A 1 131 ? 7.827 -6.604 -9.255 1.00 94.94 131 SER A N 1
ATOM 1077 C CA . SER A 1 131 ? 8.341 -7.309 -8.074 1.00 94.94 131 SER A CA 1
ATOM 1078 C C . SER A 1 131 ? 7.924 -6.648 -6.755 1.00 94.94 131 SER A C 1
ATOM 1080 O O . SER A 1 131 ? 7.629 -7.349 -5.785 1.00 94.94 131 SER A O 1
ATOM 1082 N N . ASP A 1 132 ? 7.907 -5.314 -6.699 1.00 93.31 132 ASP A N 1
ATOM 1083 C CA . ASP A 1 132 ? 7.445 -4.577 -5.521 1.00 93.31 132 ASP A CA 1
ATOM 1084 C C . ASP A 1 132 ? 5.954 -4.849 -5.277 1.00 93.31 132 ASP A C 1
ATOM 1086 O O . ASP A 1 132 ? 5.573 -5.226 -4.171 1.00 93.31 132 ASP A O 1
ATOM 1090 N N . MET A 1 133 ? 5.121 -4.739 -6.322 1.00 93.75 133 MET A N 1
ATOM 1091 C CA . MET A 1 133 ? 3.689 -5.040 -6.242 1.00 93.75 133 MET A CA 1
ATOM 1092 C C . MET A 1 133 ? 3.427 -6.471 -5.779 1.00 93.75 133 MET A C 1
ATOM 1094 O O . MET A 1 133 ? 2.618 -6.674 -4.883 1.00 93.75 133 MET A O 1
ATOM 1098 N N . GLU A 1 134 ? 4.135 -7.460 -6.328 1.00 95.44 134 GLU A N 1
ATOM 1099 C CA . GLU A 1 134 ? 4.002 -8.855 -5.895 1.00 95.44 134 GLU A CA 1
ATOM 1100 C C . GLU A 1 134 ? 4.360 -9.040 -4.415 1.00 95.44 134 GLU A C 1
ATOM 1102 O O . GLU A 1 134 ? 3.742 -9.852 -3.726 1.00 95.44 134 GLU A O 1
ATOM 1107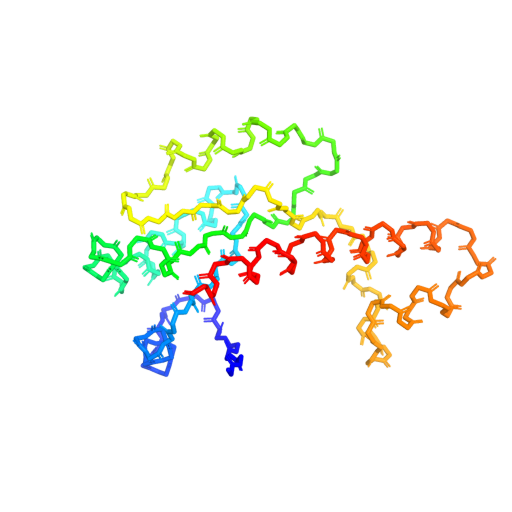 N N . THR A 1 135 ? 5.346 -8.293 -3.914 1.00 95.56 135 THR A N 1
ATOM 1108 C CA . THR A 1 135 ? 5.740 -8.334 -2.499 1.00 95.56 135 THR A CA 1
ATOM 1109 C C . THR A 1 135 ? 4.625 -7.780 -1.616 1.00 95.56 135 THR A C 1
ATOM 1111 O O . THR A 1 135 ? 4.219 -8.451 -0.668 1.00 95.56 135 THR A O 1
ATOM 1114 N N . ILE A 1 136 ? 4.071 -6.621 -1.983 1.00 95.19 136 ILE A N 1
ATOM 1115 C CA . ILE A 1 136 ? 2.947 -5.990 -1.280 1.00 95.19 136 ILE A CA 1
ATOM 1116 C C . ILE A 1 136 ? 1.721 -6.902 -1.302 1.00 95.19 136 ILE A C 1
ATOM 1118 O O . ILE A 1 136 ? 1.129 -7.169 -0.261 1.00 95.19 136 ILE A O 1
ATOM 1122 N N . SER A 1 137 ? 1.363 -7.449 -2.466 1.00 94.25 137 SER A N 1
ATOM 1123 C CA . SER A 1 137 ? 0.220 -8.355 -2.594 1.00 94.25 137 SER A CA 1
ATOM 1124 C C . SER A 1 137 ? 0.378 -9.603 -1.727 1.00 94.25 137 SER A C 1
ATOM 1126 O O . SER A 1 137 ? -0.573 -10.008 -1.067 1.00 94.25 137 SER A O 1
ATOM 1128 N N . LYS A 1 138 ? 1.575 -10.203 -1.679 1.00 95.62 138 LYS A N 1
ATOM 1129 C CA . LYS A 1 138 ? 1.848 -11.355 -0.804 1.00 95.62 138 LYS A CA 1
ATOM 1130 C C . LYS A 1 138 ? 1.732 -11.003 0.672 1.00 95.62 138 LYS A C 1
ATOM 1132 O O . LYS A 1 138 ? 1.335 -11.861 1.452 1.00 95.62 138 LYS A O 1
ATOM 1137 N N . GLU A 1 139 ? 2.117 -9.796 1.067 1.00 95.06 139 GLU A N 1
ATOM 1138 C CA . GLU A 1 139 ? 1.971 -9.341 2.447 1.00 95.06 139 GLU A CA 1
ATOM 1139 C C . GLU A 1 139 ? 0.498 -9.125 2.802 1.00 95.06 139 GLU A C 1
ATOM 1141 O O . GLU A 1 139 ? 0.026 -9.700 3.776 1.00 95.06 139 GLU A O 1
ATOM 1146 N N . VAL A 1 140 ? -0.254 -8.422 1.951 1.00 93.38 140 VAL A N 1
ATOM 1147 C CA . VAL A 1 140 ? -1.699 -8.199 2.119 1.00 93.38 140 VAL A CA 1
ATOM 1148 C C . VAL A 1 140 ? -2.467 -9.519 2.202 1.00 93.38 140 VAL A C 1
ATOM 1150 O O . VAL A 1 140 ? -3.296 -9.692 3.087 1.00 93.38 140 VAL A O 1
ATOM 1153 N N . LEU A 1 141 ? -2.168 -10.490 1.333 1.00 92.81 141 LEU A N 1
ATOM 1154 C CA . LEU A 1 141 ? -2.834 -11.798 1.352 1.00 92.81 141 LEU A CA 1
ATOM 1155 C C . LEU A 1 141 ? -2.595 -12.581 2.649 1.00 92.81 141 LEU A C 1
ATOM 1157 O O . LEU A 1 141 ? -3.429 -13.398 3.022 1.00 92.81 141 LEU A O 1
ATOM 1161 N N . LYS A 1 142 ? -1.485 -12.341 3.359 1.00 91.94 142 LYS A N 1
ATOM 1162 C CA . LYS A 1 142 ? -1.228 -12.980 4.661 1.00 91.94 142 LYS A CA 1
ATOM 1163 C C . LYS A 1 142 ? -2.085 -12.409 5.788 1.00 91.94 142 LYS A C 1
ATOM 1165 O O . LYS A 1 142 ? -2.146 -13.053 6.832 1.00 91.94 142 LYS A O 1
ATOM 1170 N N . LEU A 1 143 ? -2.697 -11.243 5.585 1.00 88.44 143 LEU A N 1
ATOM 1171 C CA . LEU A 1 143 ? -3.597 -10.609 6.549 1.00 88.44 143 LEU A CA 1
ATOM 1172 C C . LEU A 1 143 ? -5.021 -11.182 6.479 1.00 88.44 143 LEU A C 1
ATOM 1174 O O . LEU A 1 143 ? -5.762 -11.066 7.441 1.00 88.44 143 LEU A O 1
ATOM 1178 N N . PHE A 1 144 ? -5.396 -11.832 5.372 1.00 75.88 144 PHE A N 1
ATOM 1179 C CA . PHE A 1 144 ? -6.716 -12.449 5.163 1.00 75.88 144 PHE A CA 1
ATOM 1180 C C . PHE A 1 144 ? -6.805 -13.900 5.679 1.00 75.88 144 PHE A C 1
ATOM 1182 O O . PHE A 1 144 ? -7.393 -14.752 5.013 1.00 75.88 144 PHE A O 1
ATOM 1189 N N . LYS A 1 145 ? -6.159 -14.223 6.802 1.00 59.31 145 LYS A N 1
ATOM 1190 C CA . LYS A 1 145 ? -6.178 -15.594 7.340 1.00 59.31 145 LYS A CA 1
ATOM 1191 C C . LYS A 1 145 ? -7.458 -15.929 8.087 1.00 59.31 145 LYS A C 1
ATOM 1193 O O . LYS A 1 145 ? -7.944 -15.055 8.830 1.00 59.31 145 LYS A O 1
#

pLDDT: mean 90.66, std 6.31, range [57.12, 95.75]

Sequence (145 aa):
MLIDCPGEGKIGFASQLAINLSDLVLVPNRTSRKARRNFYRHIYPVIKEDAQKNREKYIIVPTFVHPRTQLKTLKQYFDDILPEGINCLDSVFYSRSVYENFEEFGLTLREYALSVKNNKRQFVQARRAVSDMETISKEVLKLFK

Radius of gyration: 16.5 Å; chains: 1; bounding box: 38×33×45 Å